Protein AF-A0A379WVL5-F1 (afdb_monomer)

Radius of gyration: 17.94 Å; Cα contacts (8 Å, |Δi|>4): 79; chains: 1; bounding box: 42×30×40 Å

Solvent-accessible surface area (backbone atoms only — not comparable to full-atom values): 5834 Å² total; per-residue (Å²): 109,94,67,65,94,55,97,63,57,40,84,46,79,47,76,46,69,50,56,67,41,59,89,90,43,69,64,75,38,48,72,63,40,76,47,78,50,73,46,74,55,71,73,64,56,66,53,39,72,75,73,52,82,88,86,80,87,67,92,64,78,80,88,88,46,84,95,54,63,92,58,90,62,86,89,47,64,63,59,54,50,40,61,71,77,102

Mean predicted aligned error: 3.86 Å

InterPro domains:
  IPR001544 Aminotransferase class IV [PF01063] (7-84)
  IPR036038 Aminotransferase-like, PLP-dependent enzymes [SSF56752] (3-83)
  IPR043131 Branched-chain-amino-acid aminotransferase-like, N-terminal [G3DSA:3.30.470.10] (1-43)
  IPR043132 Branched-chain-amino-acid aminotransferase-like, C-terminal [G3DSA:3.20.10.10] (44-86)

Secondary structure (DSSP, 8-state):
-TTTT-SS-EEEEEEE--SEEETTEEEEE-SPEEEEEEEPPPTHHHHHHHH-------S-PPP--TTTTT---S--HHHHHHHH--

Organism: Salmonella enterica I (NCBI:txid59201)

Nearest PDB structures (foldseek):
  1i2k-assembly1_A  TM=9.628E-01  e=1.145E-06  Escherichia coli
  3juc-assembly1_A  TM=3.596E-01  e=8.359E+00  Homo sapiens

Structure (mmCI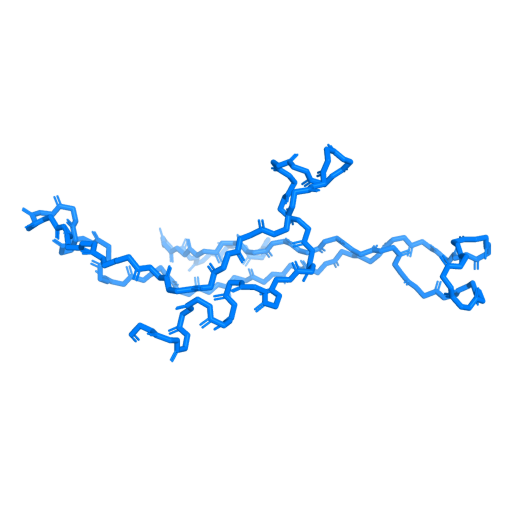F, N/CA/C/O backbone):
data_AF-A0A379WVL5-F1
#
_entry.id   AF-A0A379WVL5-F1
#
loop_
_atom_site.group_PDB
_atom_site.id
_atom_site.type_symbol
_atom_site.label_atom_id
_atom_site.label_alt_id
_atom_site.label_comp_id
_atom_site.label_asym_id
_atom_site.label_entity_id
_atom_site.label_seq_id
_atom_site.pdbx_PDB_ins_code
_atom_site.Cartn_x
_atom_site.Cartn_y
_atom_site.Cartn_z
_atom_site.occupancy
_atom_site.B_iso_or_equiv
_atom_site.auth_seq_id
_atom_site.auth_comp_id
_atom_site.auth_asym_id
_atom_site.auth_atom_id
_atom_site.pdbx_PDB_model_num
ATOM 1 N N . MET A 1 1 ? 7.952 -12.464 20.530 1.00 73.38 1 MET A N 1
ATOM 2 C CA . MET A 1 1 ? 7.546 -12.059 19.161 1.00 73.38 1 MET A CA 1
ATOM 3 C C . MET A 1 1 ? 7.390 -10.541 19.128 1.00 73.38 1 MET A C 1
ATOM 5 O O . MET A 1 1 ? 7.153 -9.964 20.176 1.00 73.38 1 MET A O 1
ATOM 9 N N . LEU A 1 2 ? 7.494 -9.889 17.963 1.00 81.38 2 LEU A N 1
ATOM 10 C CA . LEU A 1 2 ? 7.385 -8.418 17.838 1.00 81.38 2 LEU A CA 1
ATOM 11 C C . LEU A 1 2 ? 6.077 -7.821 18.393 1.00 81.38 2 LEU A C 1
ATOM 13 O O . LEU A 1 2 ? 6.074 -6.673 18.809 1.00 81.38 2 LEU A O 1
ATOM 17 N N . ALA A 1 3 ? 4.984 -8.585 18.401 1.00 82.31 3 ALA A N 1
ATOM 18 C CA . ALA A 1 3 ? 3.688 -8.149 18.929 1.00 82.31 3 ALA A CA 1
ATOM 19 C C . ALA A 1 3 ? 3.442 -8.563 20.395 1.00 82.31 3 ALA A C 1
ATOM 21 O O . ALA A 1 3 ? 2.379 -8.288 20.942 1.00 82.31 3 ALA A O 1
ATOM 22 N N . THR A 1 4 ? 4.388 -9.256 21.037 1.00 86.81 4 THR A N 1
ATOM 23 C CA . THR A 1 4 ? 4.228 -9.704 22.426 1.00 86.81 4 THR A CA 1
ATOM 24 C C . THR A 1 4 ? 4.177 -8.491 23.361 1.00 86.81 4 THR A C 1
ATOM 26 O O . THR A 1 4 ? 5.058 -7.642 23.293 1.00 86.81 4 THR A O 1
ATOM 29 N N . GLY A 1 5 ? 3.167 -8.425 24.235 1.00 85.12 5 GLY A N 1
ATOM 30 C CA . GLY A 1 5 ? 2.988 -7.325 25.195 1.00 85.12 5 GLY A CA 1
ATOM 31 C C . GLY A 1 5 ? 2.160 -6.139 24.683 1.00 85.12 5 GLY A C 1
ATOM 32 O O . GLY A 1 5 ? 2.021 -5.152 25.397 1.00 85.12 5 GLY A O 1
ATOM 33 N N . HIS A 1 6 ? 1.600 -6.224 23.472 1.00 86.62 6 HIS A N 1
ATOM 34 C CA . HIS A 1 6 ? 0.647 -5.242 22.957 1.00 86.62 6 HIS A CA 1
ATOM 35 C C . HIS A 1 6 ? -0.777 -5.809 22.989 1.00 86.62 6 HIS A C 1
ATOM 37 O O . HIS A 1 6 ? -1.115 -6.653 22.162 1.00 86.62 6 HIS A O 1
ATOM 43 N N . ASP A 1 7 ? -1.628 -5.296 23.881 1.00 91.31 7 ASP A N 1
ATOM 44 C CA . ASP A 1 7 ? -3.055 -5.667 23.925 1.00 91.31 7 ASP A CA 1
ATOM 45 C C . ASP A 1 7 ? -3.830 -5.136 22.705 1.00 91.31 7 ASP A C 1
ATOM 47 O O . ASP A 1 7 ? -4.832 -5.707 22.278 1.00 91.31 7 ASP A O 1
ATOM 51 N N . SER A 1 8 ? -3.356 -4.031 22.119 1.00 94.62 8 SER A N 1
ATOM 52 C CA . SER A 1 8 ? -3.874 -3.451 20.880 1.00 94.62 8 SER A CA 1
ATOM 53 C C . SER A 1 8 ? -2.773 -2.691 20.138 1.00 94.62 8 SER A C 1
ATOM 55 O O . SER A 1 8 ? -1.969 -1.978 20.743 1.00 94.62 8 SER A O 1
ATOM 57 N N . GLY A 1 9 ? -2.727 -2.828 18.812 1.00 94.88 9 GLY A N 1
ATOM 58 C CA . GLY A 1 9 ? -1.693 -2.207 17.992 1.00 94.88 9 GLY A CA 1
ATOM 59 C C . GLY A 1 9 ? -1.908 -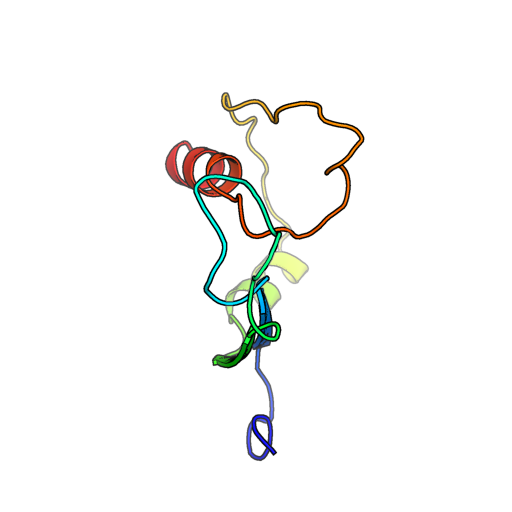2.377 16.493 1.00 94.88 9 GLY A C 1
ATOM 60 O O . GLY A 1 9 ? -2.852 -3.018 16.035 1.00 94.88 9 GLY A O 1
ATOM 61 N N . VAL A 1 10 ? -1.000 -1.794 15.719 1.00 96.81 10 VAL A N 1
ATOM 62 C CA . VAL A 1 10 ? -0.910 -1.951 14.267 1.00 96.81 10 VAL A CA 1
ATOM 63 C C . VAL A 1 10 ? 0.413 -2.630 13.948 1.00 96.81 10 VAL A C 1
ATOM 65 O O . VAL A 1 10 ? 1.478 -2.069 14.201 1.00 96.81 10 VAL A O 1
ATOM 68 N N . LEU A 1 11 ? 0.350 -3.824 13.359 1.00 96.75 11 LEU A N 1
ATOM 69 C CA . LEU A 1 11 ? 1.514 -4.478 12.770 1.00 96.75 11 LEU A CA 1
ATOM 70 C C . LEU A 1 11 ? 1.671 -4.017 11.320 1.00 96.75 11 LEU A C 1
ATOM 72 O O . LEU A 1 11 ? 0.788 -4.222 10.486 1.00 96.75 11 LEU A O 1
ATOM 76 N N . LYS A 1 12 ? 2.823 -3.431 11.003 1.00 97.69 12 LYS A N 1
ATOM 77 C CA . LYS A 1 12 ? 3.209 -3.068 9.640 1.00 97.69 12 LYS A CA 1
ATOM 78 C C . LYS A 1 12 ? 4.319 -3.994 9.162 1.00 97.69 12 LYS A C 1
ATOM 80 O O . LYS A 1 12 ? 5.327 -4.166 9.843 1.00 97.69 12 LYS A O 1
ATOM 85 N N . VAL A 1 13 ? 4.138 -4.536 7.961 1.00 98.25 13 VAL A N 1
ATOM 86 C CA . VAL A 1 13 ? 5.133 -5.353 7.261 1.00 98.25 13 VAL A CA 1
ATOM 87 C C . VAL A 1 13 ? 5.442 -4.700 5.918 1.00 98.25 13 VAL A C 1
ATOM 89 O O . VAL A 1 13 ? 4.530 -4.385 5.153 1.00 98.25 13 VAL A O 1
ATOM 92 N N . ILE A 1 14 ? 6.724 -4.485 5.633 1.00 98.62 14 ILE A N 1
ATOM 93 C CA . ILE A 1 14 ? 7.225 -4.043 4.330 1.00 98.62 14 ILE A CA 1
ATOM 94 C C . ILE A 1 14 ? 8.108 -5.149 3.765 1.00 98.62 14 ILE A C 1
ATOM 96 O O . ILE A 1 14 ? 9.016 -5.632 4.440 1.00 98.62 14 ILE A O 1
ATOM 100 N N . ILE A 1 15 ? 7.860 -5.507 2.509 1.00 98.44 15 ILE A N 1
ATOM 101 C CA . ILE A 1 15 ? 8.732 -6.377 1.725 1.00 98.44 15 ILE A CA 1
ATOM 102 C C . ILE A 1 15 ? 9.241 -5.558 0.544 1.00 98.44 15 ILE A C 1
ATOM 104 O O . ILE A 1 15 ? 8.444 -4.998 -0.211 1.00 98.44 15 ILE A O 1
ATOM 108 N N . SER A 1 16 ? 10.560 -5.467 0.398 1.00 98.31 16 SER A N 1
ATOM 109 C CA . SER A 1 16 ? 11.206 -4.841 -0.756 1.00 98.31 16 SER A CA 1
ATOM 110 C C . SER A 1 16 ? 12.060 -5.861 -1.504 1.00 98.31 16 SER A C 1
ATOM 112 O O . SER A 1 16 ? 12.393 -6.924 -0.979 1.00 98.31 16 SER A O 1
ATOM 114 N N . ARG A 1 17 ? 12.441 -5.526 -2.739 1.00 97.88 17 ARG A N 1
ATOM 115 C CA . ARG A 1 17 ? 13.306 -6.375 -3.571 1.00 97.88 17 ARG A CA 1
ATOM 116 C C . ARG A 1 17 ? 14.716 -6.563 -2.987 1.00 97.88 17 ARG A C 1
ATOM 118 O O . ARG A 1 17 ? 15.429 -7.440 -3.448 1.00 97.88 17 ARG A O 1
ATOM 125 N N . GLY A 1 18 ? 15.101 -5.787 -1.973 1.00 96.50 18 GLY A N 1
ATOM 126 C CA . GLY A 1 18 ? 16.471 -5.743 -1.468 1.00 96.50 18 GLY A CA 1
ATOM 127 C C . GLY A 1 18 ? 17.349 -4.782 -2.270 1.00 96.50 18 GLY A C 1
ATOM 128 O O . GLY A 1 18 ? 16.846 -3.898 -2.965 1.00 96.50 18 GLY A O 1
ATOM 129 N N . SER A 1 19 ? 18.663 -4.937 -2.136 1.00 96.44 19 SER A N 1
ATOM 130 C CA . SER A 1 19 ? 19.684 -4.138 -2.825 1.00 96.44 19 SER A CA 1
ATOM 131 C C . SER A 1 19 ? 20.318 -4.906 -3.994 1.00 96.44 19 SER A C 1
ATOM 133 O O . SER A 1 19 ? 20.124 -6.111 -4.135 1.00 96.44 19 SER A O 1
ATOM 135 N N . GLY A 1 20 ? 21.085 -4.219 -4.843 1.00 95.19 20 GLY A N 1
ATOM 136 C CA . GLY A 1 20 ? 21.740 -4.792 -6.027 1.00 95.19 20 GLY A CA 1
ATOM 137 C C . GLY A 1 20 ? 21.061 -4.391 -7.338 1.00 95.19 20 GLY A C 1
ATOM 138 O O . GLY A 1 20 ? 20.180 -3.534 -7.354 1.00 95.19 20 GLY A O 1
ATOM 139 N N . GLY A 1 21 ? 21.487 -5.010 -8.439 1.00 93.62 21 GLY A N 1
ATOM 140 C CA . GLY A 1 21 ? 21.062 -4.638 -9.790 1.00 93.62 21 GLY A CA 1
ATOM 141 C C . GLY A 1 21 ? 21.681 -3.347 -10.330 1.00 93.62 21 GLY A C 1
ATOM 142 O O . GLY A 1 21 ? 22.600 -2.774 -9.746 1.00 93.62 21 GLY A O 1
ATOM 143 N N . ARG A 1 22 ? 21.209 -2.921 -11.508 1.00 95.62 22 ARG A N 1
ATOM 144 C CA . ARG A 1 22 ? 21.655 -1.699 -12.198 1.00 95.62 22 ARG A CA 1
ATOM 145 C C . ARG A 1 22 ? 20.446 -0.957 -12.760 1.00 95.62 22 ARG A C 1
ATOM 147 O O . ARG A 1 22 ? 19.703 -1.513 -13.570 1.00 95.62 22 ARG A O 1
ATOM 154 N N . GLY A 1 23 ? 20.279 0.308 -12.378 1.00 95.00 23 GLY A N 1
ATOM 155 C CA . GLY A 1 23 ? 19.106 1.093 -12.767 1.00 95.00 23 GLY A CA 1
ATOM 156 C C . GLY A 1 23 ? 17.812 0.405 -12.318 1.00 95.00 23 GLY A C 1
ATOM 157 O O . GLY A 1 23 ? 17.714 -0.043 -11.182 1.00 95.00 23 GLY A O 1
ATOM 158 N N . TYR A 1 24 ? 16.840 0.276 -13.223 1.00 96.50 24 TYR A N 1
ATOM 159 C CA . TYR A 1 24 ? 15.576 -0.424 -12.952 1.00 96.50 24 TYR A CA 1
ATOM 160 C C . TYR A 1 24 ? 15.667 -1.956 -13.048 1.00 96.50 24 TYR A C 1
ATOM 162 O O . TYR A 1 24 ? 14.702 -2.646 -12.715 1.00 96.50 24 TYR A O 1
ATOM 170 N N . SER A 1 25 ? 16.791 -2.505 -13.522 1.00 95.50 25 SER A N 1
ATOM 171 C CA . SER A 1 25 ? 16.942 -3.951 -13.678 1.00 95.50 25 SER A CA 1
ATOM 172 C C . SER A 1 25 ? 17.065 -4.643 -12.326 1.00 95.50 25 SER A C 1
ATOM 174 O O . SER A 1 25 ? 17.904 -4.283 -11.502 1.00 95.50 25 SER A O 1
ATOM 176 N N . ALA A 1 26 ? 16.262 -5.690 -12.150 1.00 93.94 26 ALA A N 1
ATOM 177 C CA . ALA A 1 26 ? 16.291 -6.563 -10.983 1.00 93.94 26 ALA A CA 1
ATOM 178 C C . ALA A 1 26 ? 17.328 -7.699 -11.080 1.00 93.94 26 ALA A C 1
ATOM 180 O O . ALA A 1 26 ? 17.436 -8.506 -10.156 1.00 93.94 26 ALA A O 1
ATOM 181 N N . MET A 1 27 ? 18.054 -7.813 -12.199 1.00 95.50 27 MET A N 1
ATOM 182 C CA . MET A 1 27 ? 19.101 -8.828 -12.340 1.00 95.50 27 MET A CA 1
ATOM 183 C C . MET A 1 27 ? 20.201 -8.583 -11.310 1.00 95.50 27 MET A C 1
ATOM 185 O O . MET A 1 27 ? 20.637 -7.449 -11.150 1.00 95.50 27 MET A O 1
ATOM 189 N N . ASN A 1 28 ? 20.676 -9.633 -10.642 1.00 93.69 28 ASN A N 1
ATOM 190 C CA . ASN A 1 28 ? 21.684 -9.543 -9.577 1.00 93.69 28 ASN A CA 1
ATOM 191 C C . ASN A 1 28 ? 21.245 -8.708 -8.355 1.00 93.69 28 ASN A C 1
ATOM 193 O O . ASN A 1 28 ? 22.094 -8.223 -7.601 1.00 93.69 28 ASN A O 1
ATOM 197 N N . CYS A 1 29 ? 19.936 -8.520 -8.140 1.00 94.56 29 CYS A N 1
ATOM 198 C CA . CYS A 1 29 ? 19.446 -8.133 -6.820 1.00 94.56 29 CYS A CA 1
ATOM 199 C C . CYS A 1 29 ? 19.718 -9.262 -5.818 1.00 94.56 29 CYS A C 1
ATOM 201 O O . CYS A 1 29 ? 19.602 -10.445 -6.138 1.00 94.56 29 CYS A O 1
ATOM 203 N N . GLN A 1 30 ? 20.069 -8.873 -4.599 1.00 94.25 30 GLN A N 1
ATOM 204 C CA . GLN A 1 30 ? 20.230 -9.764 -3.460 1.00 94.25 30 GLN A CA 1
ATOM 205 C C . GLN A 1 30 ? 18.863 -10.250 -2.951 1.00 94.25 30 GLN A C 1
ATOM 207 O O . GLN A 1 30 ? 17.814 -9.980 -3.540 1.00 94.25 30 GLN A O 1
ATOM 212 N N . ALA A 1 31 ? 18.864 -10.971 -1.830 1.00 96.19 31 ALA A N 1
ATOM 213 C CA . ALA A 1 31 ? 17.635 -11.425 -1.194 1.00 96.19 31 ALA A CA 1
ATOM 214 C C . ALA A 1 31 ? 16.712 -10.255 -0.796 1.00 96.19 31 ALA A C 1
ATOM 216 O O . ALA A 1 31 ? 17.157 -9.178 -0.392 1.00 96.19 31 ALA A O 1
ATOM 217 N N . ALA A 1 32 ? 15.403 -10.505 -0.863 1.00 97.75 32 ALA A N 1
ATOM 218 C CA . ALA A 1 32 ? 14.377 -9.545 -0.475 1.00 97.75 32 ALA A CA 1
ATOM 219 C C . ALA A 1 32 ? 14.507 -9.120 0.999 1.00 97.75 32 ALA A C 1
ATOM 221 O O . ALA A 1 32 ? 14.718 -9.952 1.885 1.00 97.75 32 ALA A O 1
ATOM 222 N N . THR A 1 33 ? 14.296 -7.833 1.279 1.00 98.31 33 THR A N 1
ATOM 223 C CA . THR A 1 33 ? 14.290 -7.297 2.647 1.00 98.31 33 THR A CA 1
ATOM 224 C C . THR A 1 33 ? 12.889 -7.368 3.243 1.00 98.31 33 THR A C 1
ATOM 226 O O . THR A 1 33 ? 11.912 -6.996 2.591 1.00 98.31 33 THR A O 1
ATOM 229 N N . ARG A 1 34 ? 12.791 -7.800 4.506 1.00 98.19 34 ARG A N 1
ATOM 230 C CA . ARG A 1 34 ? 11.550 -7.819 5.292 1.00 98.19 34 ARG A CA 1
ATOM 231 C C . ARG A 1 34 ? 11.715 -6.891 6.488 1.00 98.19 34 ARG A C 1
ATOM 233 O O . ARG A 1 34 ? 12.617 -7.090 7.293 1.00 98.19 34 ARG A O 1
ATOM 240 N N . ILE A 1 35 ? 10.851 -5.892 6.600 1.00 97.94 35 ILE A N 1
ATOM 241 C CA . ILE A 1 35 ? 10.860 -4.918 7.693 1.00 97.94 35 ILE A CA 1
ATOM 242 C C . ILE A 1 35 ? 9.536 -5.048 8.431 1.00 97.94 35 ILE A C 1
ATOM 244 O O . ILE A 1 35 ? 8.471 -4.991 7.814 1.00 97.94 35 ILE A O 1
ATOM 248 N N . LEU A 1 36 ? 9.607 -5.235 9.745 1.00 97.94 36 LEU A N 1
ATOM 249 C CA . LEU A 1 36 ? 8.449 -5.375 10.614 1.00 97.94 36 LEU A CA 1
ATOM 250 C C . LEU A 1 36 ? 8.506 -4.300 11.696 1.00 97.94 36 LEU A C 1
ATOM 252 O O . LEU A 1 36 ? 9.560 -4.057 12.276 1.00 97.94 36 LEU A O 1
ATOM 256 N N . SER A 1 37 ? 7.369 -3.675 11.977 1.00 96.06 37 SER A N 1
ATOM 257 C CA . SER A 1 37 ? 7.240 -2.680 13.043 1.00 96.06 37 SER A CA 1
ATOM 258 C C . SER A 1 37 ? 5.848 -2.738 13.656 1.00 96.06 37 SER A C 1
ATOM 260 O O . SER A 1 37 ? 4.871 -2.929 12.928 1.00 96.06 37 SER A O 1
ATOM 262 N N . VAL A 1 38 ? 5.755 -2.519 14.965 1.00 96.56 38 VAL A N 1
ATOM 263 C CA . VAL A 1 38 ? 4.488 -2.384 15.693 1.00 96.56 38 VAL A CA 1
ATOM 264 C C . VAL A 1 38 ? 4.322 -0.933 16.139 1.00 96.56 38 VAL A C 1
ATOM 266 O O . VAL A 1 38 ? 5.284 -0.302 16.570 1.00 96.56 38 VAL A O 1
ATOM 269 N N . SER A 1 39 ? 3.111 -0.396 16.022 1.00 95.31 39 SER A N 1
ATOM 270 C CA . SER A 1 39 ? 2.737 0.921 16.549 1.00 95.31 39 SER A CA 1
ATOM 271 C C . SER A 1 39 ? 1.428 0.848 17.335 1.00 95.31 39 SER A C 1
ATOM 273 O O . SER A 1 39 ? 0.692 -0.134 17.229 1.00 95.31 39 SER A O 1
ATOM 275 N N . ALA A 1 40 ? 1.105 1.894 18.097 1.00 95.12 40 ALA A N 1
ATOM 276 C CA . ALA A 1 40 ? -0.164 1.982 18.816 1.00 95.12 40 ALA A CA 1
ATOM 277 C C . ALA A 1 40 ? -1.372 1.949 17.861 1.00 95.12 40 ALA A C 1
ATOM 279 O O . ALA A 1 40 ? -1.300 2.421 16.720 1.00 95.12 40 ALA A O 1
ATOM 280 N N . TYR A 1 41 ? -2.491 1.403 18.338 1.00 96.31 41 TYR A N 1
ATOM 281 C CA . TYR A 1 41 ? -3.761 1.451 17.621 1.00 96.31 41 TYR A CA 1
ATOM 282 C C . TYR A 1 41 ? -4.339 2.879 17.648 1.00 96.31 41 TYR A C 1
ATOM 284 O O . TYR A 1 41 ? -4.457 3.457 18.730 1.00 96.31 41 TYR A O 1
ATOM 292 N N . PRO A 1 42 ? -4.712 3.482 16.502 1.00 96.56 42 PRO A N 1
ATOM 293 C CA . PRO A 1 42 ? -5.204 4.856 16.494 1.00 96.56 42 PRO A CA 1
ATOM 294 C C . PRO A 1 42 ? -6.571 5.021 17.176 1.00 96.56 42 PRO A C 1
ATOM 296 O O . PRO A 1 42 ? -7.562 4.413 16.774 1.00 96.56 42 PRO A O 1
ATOM 299 N N . ALA A 1 43 ? -6.642 5.906 18.174 1.00 96.19 43 ALA A N 1
ATOM 300 C CA . ALA A 1 43 ? -7.845 6.103 18.990 1.00 96.19 43 ALA A CA 1
ATOM 301 C C . ALA A 1 43 ? -9.054 6.667 18.211 1.00 96.19 43 ALA A C 1
ATOM 303 O O . ALA A 1 4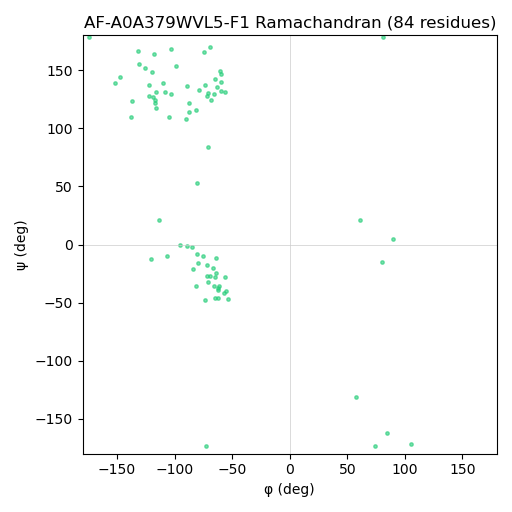3 ? -10.202 6.385 18.559 1.00 96.19 43 ALA A O 1
ATOM 304 N N . TYR A 1 44 ? -8.816 7.427 17.135 1.00 96.56 44 TYR A N 1
ATOM 305 C CA . TYR A 1 44 ? -9.875 8.098 16.367 1.00 96.56 44 TYR A CA 1
ATOM 306 C C . TYR A 1 44 ? -10.825 7.134 15.634 1.00 96.56 44 TYR A C 1
ATOM 308 O O . TYR A 1 44 ? -11.958 7.512 15.331 1.00 96.56 44 TYR A O 1
ATOM 316 N N . TYR A 1 45 ? -10.429 5.876 15.392 1.00 97.44 45 TYR A N 1
ATOM 317 C CA . TYR A 1 45 ? -11.285 4.898 14.706 1.00 97.44 45 TYR A CA 1
ATOM 318 C C . TYR A 1 45 ? -12.587 4.605 15.460 1.00 97.44 45 TYR A C 1
ATOM 320 O O . TYR A 1 45 ? -13.639 4.440 14.839 1.00 97.44 45 TYR A O 1
ATOM 328 N N . SER A 1 46 ? -12.544 4.593 16.795 1.00 96.81 46 SER A N 1
ATOM 329 C CA . SER A 1 46 ? -13.731 4.378 17.629 1.00 96.81 46 SER A CA 1
ATOM 330 C C . SER A 1 46 ? -14.774 5.479 17.436 1.00 96.81 46 SER A C 1
ATOM 332 O O . SER A 1 46 ? -15.972 5.198 17.421 1.00 96.81 46 SER A O 1
ATOM 334 N N . GLN A 1 47 ? -14.327 6.726 17.268 1.00 97.88 47 GLN A N 1
ATOM 335 C CA . GLN A 1 47 ? -15.209 7.866 17.043 1.00 97.88 47 GLN A CA 1
ATOM 336 C C . GLN A 1 47 ? -15.791 7.845 15.628 1.00 97.88 47 GLN A C 1
ATOM 338 O O . GLN A 1 47 ? -17.007 7.944 15.478 1.00 97.88 47 GLN A O 1
ATOM 343 N N . TRP A 1 48 ? -14.951 7.631 14.610 1.00 98.12 48 TRP A N 1
ATOM 344 C CA . TRP A 1 48 ? -15.385 7.537 13.209 1.00 98.12 48 TRP A CA 1
ATOM 345 C C . TRP A 1 48 ? -16.465 6.4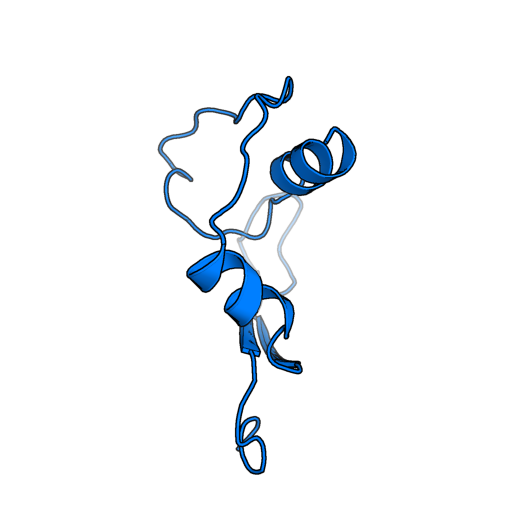74 13.006 1.00 98.12 48 TRP A C 1
ATOM 347 O O . TRP A 1 48 ? -17.442 6.706 12.303 1.00 98.12 48 TRP A O 1
ATOM 357 N N . ARG A 1 49 ? -16.338 5.318 13.670 1.00 98.12 49 ARG A N 1
ATOM 358 C CA . ARG A 1 49 ? -17.344 4.251 13.587 1.00 98.12 49 ARG A CA 1
ATOM 359 C C . ARG A 1 49 ? -18.695 4.649 14.189 1.00 98.12 49 ARG A C 1
ATOM 361 O O . ARG A 1 49 ? -19.722 4.206 13.690 1.00 98.12 49 ARG A O 1
ATOM 368 N N . LYS A 1 50 ? -18.699 5.432 15.272 1.00 98.50 50 LYS A N 1
ATOM 369 C CA . LYS A 1 50 ? -19.925 5.830 15.987 1.00 98.50 50 LYS A CA 1
ATOM 370 C C . LYS A 1 50 ? -20.637 7.011 15.331 1.00 98.50 50 LYS A C 1
ATOM 372 O O . LYS A 1 50 ? -21.857 7.068 15.373 1.00 98.50 50 LYS A O 1
ATOM 377 N N . GLN A 1 51 ? -19.877 7.956 14.784 1.00 98.38 51 GLN A N 1
ATOM 378 C CA . GLN A 1 51 ? -20.394 9.243 14.305 1.00 98.38 51 GLN A CA 1
ATOM 379 C C . GLN A 1 51 ? -20.450 9.338 12.774 1.00 98.38 51 GLN A C 1
ATOM 381 O O . GLN A 1 51 ? -21.043 10.271 12.243 1.00 98.38 51 GLN A O 1
ATOM 386 N N . GLY A 1 52 ? -19.852 8.377 12.066 1.00 98.19 52 GLY A N 1
ATOM 387 C CA . GLY A 1 52 ? -19.646 8.459 10.626 1.00 98.19 52 GLY A CA 1
ATOM 388 C C . GLY A 1 52 ? -18.426 9.309 10.260 1.00 98.19 52 GLY A C 1
ATOM 389 O O . GLY A 1 52 ? -17.718 9.840 11.118 1.00 98.19 52 GLY A O 1
ATOM 390 N N . ILE A 1 53 ? -18.170 9.405 8.957 1.00 98.00 53 ILE A N 1
ATOM 391 C CA . ILE A 1 53 ? -17.117 10.239 8.370 1.00 98.00 53 ILE A CA 1
ATOM 392 C C . ILE A 1 53 ? -17.697 11.061 7.221 1.00 98.00 53 ILE A C 1
ATOM 394 O O . ILE A 1 53 ? -18.677 10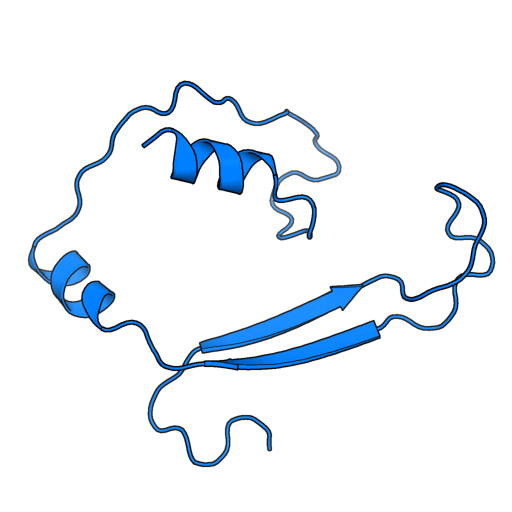.659 6.594 1.00 98.00 53 ILE A O 1
ATOM 398 N N . THR A 1 54 ? -17.064 12.189 6.921 1.00 97.94 54 THR A N 1
ATOM 399 C CA . THR A 1 54 ? -17.341 12.981 5.722 1.00 97.94 54 THR A CA 1
ATOM 400 C C . THR A 1 54 ? -16.304 12.679 4.644 1.00 97.94 54 THR A C 1
ATOM 402 O O . THR A 1 54 ? -15.178 12.270 4.933 1.00 97.94 54 THR A O 1
ATOM 405 N N . LEU A 1 55 ? -16.691 12.861 3.382 1.00 97.69 55 LEU A N 1
ATOM 406 C CA . LEU A 1 55 ? -15.806 12.714 2.231 1.00 97.69 55 LEU A CA 1
ATOM 407 C C . LEU A 1 55 ? -15.719 14.036 1.475 1.00 97.69 55 LEU A C 1
ATOM 409 O O . LEU A 1 55 ? -16.687 14.791 1.413 1.00 97.69 55 LEU A O 1
ATOM 413 N N . THR A 1 56 ? -14.561 14.274 0.871 1.00 97.25 56 THR A N 1
ATOM 414 C CA . THR A 1 56 ? -14.337 15.352 -0.092 1.00 97.25 56 THR A CA 1
ATO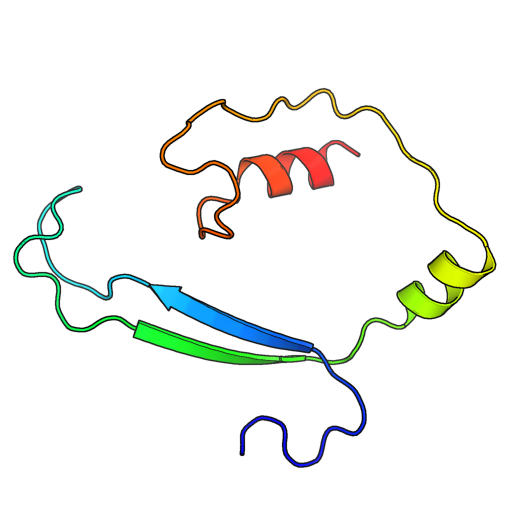M 415 C C . THR A 1 56 ? -13.771 14.766 -1.380 1.00 97.25 56 THR A C 1
ATOM 417 O O . THR A 1 56 ? -13.115 13.718 -1.356 1.00 97.25 56 THR A O 1
ATOM 420 N N . LEU A 1 57 ? -14.035 15.419 -2.511 1.00 97.94 57 LEU A N 1
ATOM 421 C CA . LEU A 1 57 ? -13.485 15.010 -3.797 1.00 97.94 57 LEU A CA 1
ATOM 422 C C . LEU A 1 57 ? -12.059 15.551 -3.929 1.00 97.94 57 LEU A C 1
ATOM 424 O O . LEU A 1 57 ? -11.852 16.761 -3.977 1.00 97.94 57 LEU A O 1
ATOM 428 N N . SER A 1 58 ? -11.073 14.654 -4.000 1.00 97.75 58 SER A N 1
ATOM 429 C CA . SER A 1 58 ? -9.689 15.063 -4.247 1.00 97.75 58 SER A CA 1
ATOM 430 C C . SER A 1 58 ? -9.510 15.483 -5.711 1.00 97.75 58 SER A C 1
ATOM 432 O O . SER A 1 58 ? -9.985 14.773 -6.602 1.00 97.75 58 SER A O 1
ATOM 434 N N . PRO A 1 59 ? -8.782 16.580 -5.985 1.00 97.31 59 PRO A N 1
ATOM 435 C CA . PRO A 1 59 ? -8.413 16.953 -7.348 1.00 97.31 59 PRO A CA 1
ATOM 436 C C . PRO A 1 59 ? -7.289 16.072 -7.918 1.00 97.31 59 PRO A C 1
ATOM 438 O O . PRO A 1 59 ? -6.982 16.169 -9.104 1.00 97.31 59 PRO A O 1
ATOM 441 N N . ILE A 1 60 ? -6.646 15.238 -7.091 1.00 98.31 60 ILE A N 1
ATOM 442 C CA . ILE A 1 60 ? -5.512 14.403 -7.492 1.00 98.31 60 ILE A CA 1
ATOM 443 C C . ILE A 1 60 ? -6.034 13.067 -8.048 1.00 98.31 60 ILE A C 1
ATOM 445 O O . ILE A 1 60 ? -6.611 12.278 -7.293 1.00 98.31 60 ILE A O 1
ATOM 449 N N . PRO A 1 61 ? -5.838 12.775 -9.347 1.00 98.00 61 PRO A N 1
ATOM 450 C CA . PRO A 1 61 ? -6.250 11.502 -9.926 1.00 98.00 61 PRO A CA 1
ATOM 451 C C . PRO A 1 61 ? -5.309 10.359 -9.513 1.00 98.00 61 PRO A C 1
ATOM 453 O O . PRO A 1 61 ? -4.188 10.585 -9.060 1.00 98.00 61 PRO A O 1
ATOM 456 N N . LEU A 1 62 ? -5.755 9.118 -9.732 1.00 98.50 62 LEU A N 1
ATOM 457 C CA . LEU A 1 62 ? -4.911 7.923 -9.655 1.00 98.50 62 LEU A CA 1
ATOM 458 C C . LEU A 1 62 ? -4.547 7.439 -11.062 1.00 98.50 62 LEU A C 1
ATOM 460 O O . LEU A 1 62 ? -5.426 7.235 -11.907 1.00 98.50 62 LEU A O 1
ATOM 464 N N . GLY A 1 63 ? -3.261 7.201 -11.302 1.00 98.19 63 GLY A N 1
ATOM 465 C CA . GLY A 1 63 ? -2.746 6.614 -12.530 1.00 98.19 63 GLY A CA 1
ATOM 466 C C . GLY A 1 63 ? -3.322 5.218 -12.773 1.00 98.19 63 GLY A C 1
ATOM 467 O O . GLY A 1 63 ? -3.332 4.351 -11.897 1.00 98.19 63 GLY A O 1
ATOM 468 N N . ARG A 1 64 ? -3.803 4.969 -13.993 1.00 98.44 64 ARG A N 1
ATOM 469 C CA . ARG A 1 64 ? -4.389 3.678 -14.375 1.00 98.44 64 ARG A CA 1
ATOM 470 C C . ARG A 1 64 ? -3.302 2.758 -14.920 1.00 98.44 64 ARG A C 1
ATOM 472 O O . ARG A 1 64 ? -2.829 2.954 -16.033 1.00 98.44 64 ARG A O 1
ATOM 479 N N . ASN A 1 65 ? -2.929 1.740 -14.149 1.00 98.44 65 ASN A N 1
ATOM 480 C CA . ASN A 1 65 ? -1.965 0.728 -14.574 1.00 98.44 65 ASN A CA 1
ATOM 481 C C . ASN A 1 65 ? -2.432 -0.677 -14.140 1.00 98.44 65 ASN A C 1
ATOM 483 O O . ASN A 1 65 ? -2.401 -0.974 -12.942 1.00 98.44 65 ASN A O 1
ATOM 487 N N . PRO A 1 66 ? -2.848 -1.557 -15.073 1.00 98.19 66 PRO A N 1
ATOM 488 C CA . PRO A 1 66 ? -3.378 -2.878 -14.730 1.00 98.19 66 PRO A CA 1
ATOM 489 C C . PRO A 1 66 ? -2.344 -3.787 -14.054 1.00 98.19 66 PRO A C 1
ATOM 491 O O . PRO A 1 66 ? -2.726 -4.647 -13.269 1.00 98.19 66 PRO A O 1
ATOM 494 N N . TYR A 1 67 ? -1.044 -3.569 -14.280 1.00 98.56 67 TYR A N 1
ATOM 495 C CA . TYR A 1 67 ? 0.020 -4.354 -13.645 1.00 98.56 67 TYR A CA 1
ATOM 496 C C . TYR A 1 67 ? 0.186 -4.051 -12.148 1.00 98.56 67 TYR A C 1
ATOM 498 O O . TYR A 1 67 ? 0.825 -4.821 -11.433 1.00 98.56 67 TYR A O 1
ATOM 506 N N . LEU A 1 68 ? -0.353 -2.923 -11.671 1.00 98.56 68 LEU A N 1
ATOM 507 C CA . LEU A 1 68 ? -0.223 -2.464 -10.283 1.00 98.56 68 LEU A CA 1
ATOM 508 C C . LEU A 1 68 ? -1.571 -2.310 -9.563 1.00 98.56 68 LEU A C 1
ATOM 510 O O . LEU A 1 68 ? -1.594 -2.158 -8.339 1.00 98.56 68 LEU A O 1
ATOM 514 N N . ALA A 1 69 ? -2.685 -2.351 -10.299 1.00 98.19 69 ALA A N 1
ATOM 515 C CA . ALA A 1 69 ? -4.024 -2.190 -9.750 1.00 98.19 69 ALA A CA 1
ATOM 516 C C . ALA A 1 69 ? -4.298 -3.216 -8.635 1.00 98.19 69 ALA A C 1
ATOM 518 O O . ALA A 1 69 ? -4.029 -4.406 -8.774 1.00 98.19 69 ALA A O 1
ATOM 519 N N . GLY A 1 70 ? -4.807 -2.738 -7.498 1.00 97.75 70 GLY A N 1
ATOM 520 C CA . GLY A 1 70 ? -5.100 -3.566 -6.321 1.00 97.75 70 GLY A CA 1
ATOM 521 C C . GLY A 1 70 ? -3.891 -3.915 -5.441 1.00 97.75 70 GLY A C 1
ATOM 522 O O . GLY A 1 70 ? -4.079 -4.293 -4.285 1.00 97.75 70 GLY A O 1
ATOM 523 N N . LEU A 1 71 ? -2.650 -3.736 -5.910 1.00 98.50 71 LEU A N 1
ATOM 524 C CA . LEU A 1 71 ? -1.459 -4.041 -5.113 1.00 98.50 71 LEU A CA 1
ATOM 525 C C . LEU A 1 71 ? -1.165 -2.929 -4.101 1.00 98.50 71 LEU A C 1
ATOM 527 O O . LEU A 1 71 ? -1.055 -1.758 -4.464 1.00 98.50 71 LEU A O 1
ATOM 531 N N . LYS A 1 72 ? -0.902 -3.285 -2.835 1.00 98.25 72 LYS A N 1
ATOM 532 C CA . LYS A 1 72 ? -0.398 -2.361 -1.796 1.00 98.25 72 LYS A CA 1
ATOM 533 C C . LYS A 1 72 ? 1.126 -2.145 -1.910 1.00 98.25 72 LYS A C 1
ATOM 535 O O . LYS A 1 72 ? 1.864 -2.333 -0.949 1.00 98.25 72 LYS A O 1
ATOM 540 N N . HIS A 1 73 ? 1.612 -1.764 -3.094 1.00 98.62 73 HIS A N 1
ATOM 541 C CA . HIS A 1 73 ? 3.033 -1.462 -3.337 1.00 98.62 73 HIS A CA 1
ATOM 542 C C . HIS A 1 73 ? 3.516 -0.175 -2.641 1.00 98.62 73 HIS A C 1
ATOM 544 O O . HIS A 1 73 ? 2.704 0.622 -2.168 1.00 98.62 73 HIS A O 1
ATOM 550 N N . LEU A 1 74 ? 4.835 0.060 -2.636 1.00 98.69 74 LEU A N 1
ATOM 551 C CA . LEU A 1 74 ? 5.478 1.193 -1.950 1.00 98.69 74 LEU A CA 1
ATOM 552 C C . LEU A 1 74 ? 5.420 2.532 -2.701 1.00 98.69 74 LEU A C 1
ATOM 554 O O . LEU A 1 74 ? 5.610 3.570 -2.075 1.00 98.69 74 LEU A O 1
ATOM 558 N N . ASN A 1 75 ? 5.102 2.540 -3.999 1.00 98.56 75 ASN A N 1
ATOM 559 C CA . ASN A 1 75 ? 4.915 3.784 -4.759 1.00 98.56 75 ASN A CA 1
ATOM 560 C C . ASN A 1 75 ? 3.615 4.477 -4.318 1.00 98.56 75 ASN A C 1
ATOM 562 O O . ASN A 1 75 ? 2.563 4.248 -4.904 1.00 98.56 75 ASN A O 1
ATOM 566 N N . ARG A 1 76 ? 3.666 5.253 -3.229 1.00 98.38 76 ARG A N 1
ATOM 567 C CA . ARG A 1 76 ? 2.488 5.861 -2.581 1.00 98.38 76 ARG A CA 1
ATOM 568 C C . ARG A 1 76 ? 2.435 7.380 -2.664 1.00 98.38 76 ARG A C 1
ATOM 570 O O . ARG A 1 76 ? 1.745 8.018 -1.873 1.00 98.38 76 ARG A O 1
ATOM 577 N N . LEU A 1 77 ? 3.154 7.958 -3.623 1.00 98.62 77 LEU A N 1
ATOM 578 C CA . LEU A 1 77 ? 3.233 9.408 -3.765 1.00 98.62 77 LEU A CA 1
ATOM 579 C C . LEU A 1 77 ? 1.858 10.029 -4.058 1.00 98.62 77 LEU A C 1
ATOM 581 O O . LEU A 1 77 ? 1.519 11.037 -3.452 1.00 98.62 77 LEU A O 1
ATOM 585 N N . GLU A 1 78 ? 1.019 9.382 -4.875 1.00 98.50 78 GLU A N 1
ATOM 586 C CA . GLU A 1 78 ? -0.357 9.841 -5.127 1.00 98.50 78 GLU A CA 1
ATOM 587 C C . GLU A 1 78 ? -1.172 9.953 -3.830 1.00 98.50 78 GLU A C 1
ATOM 589 O O . GLU A 1 78 ? -1.862 10.942 -3.623 1.00 98.50 78 GLU A O 1
ATOM 594 N N . GLN A 1 79 ? -1.052 8.992 -2.905 1.00 98.50 79 GLN A N 1
ATOM 595 C CA . GLN A 1 79 ? -1.771 9.041 -1.625 1.00 98.50 79 GLN A CA 1
ATOM 596 C C . GLN A 1 79 ? -1.227 10.127 -0.689 1.00 98.50 79 GLN A C 1
ATOM 598 O O . GLN A 1 79 ? -2.005 10.711 0.064 1.00 98.50 79 GLN A O 1
ATOM 603 N N . VAL A 1 80 ? 0.080 10.414 -0.740 1.00 98.38 80 VAL A N 1
ATOM 604 C CA . VAL A 1 80 ? 0.676 11.549 -0.013 1.00 98.38 80 VAL A CA 1
ATOM 605 C C . VAL A 1 80 ? 0.084 12.864 -0.521 1.00 98.38 80 VAL A C 1
ATOM 607 O O . VAL A 1 80 ? -0.349 13.685 0.284 1.00 98.38 80 VAL A O 1
ATOM 610 N N . LEU A 1 81 ? -0.010 13.034 -1.843 1.00 98.38 81 LEU A N 1
ATOM 611 C CA . LEU A 1 81 ? -0.596 14.226 -2.459 1.00 98.38 81 LEU A CA 1
ATOM 612 C C . LEU A 1 81 ? -2.094 14.350 -2.150 1.00 98.38 81 LEU A C 1
ATOM 614 O O . LEU A 1 81 ? -2.523 15.411 -1.708 1.00 98.38 81 LEU A O 1
ATOM 618 N N . ILE A 1 82 ? -2.864 13.260 -2.274 1.00 98.31 82 ILE A N 1
ATOM 619 C CA . ILE A 1 82 ? -4.292 13.228 -1.913 1.00 98.31 82 ILE A CA 1
ATOM 620 C C . ILE A 1 82 ? -4.489 13.714 -0.473 1.00 98.31 82 ILE A C 1
ATOM 622 O O . ILE A 1 82 ? -5.332 14.575 -0.238 1.00 98.31 82 ILE A O 1
ATOM 626 N N . ARG A 1 83 ? -3.680 13.222 0.478 1.00 97.25 83 ARG A N 1
ATOM 627 C CA . ARG A 1 83 ? -3.782 13.588 1.900 1.00 97.25 83 ARG A CA 1
ATOM 628 C C . ARG A 1 83 ? -3.308 15.009 2.214 1.00 97.25 83 ARG A C 1
ATOM 630 O O . ARG A 1 83 ? -3.752 15.568 3.207 1.00 97.25 83 ARG A O 1
ATOM 637 N N . SER A 1 84 ? -2.394 15.567 1.422 1.00 95.88 84 SER A N 1
ATOM 638 C CA . SER A 1 84 ? -1.918 16.945 1.601 1.00 95.88 84 SER A CA 1
ATOM 639 C C . SER A 1 84 ? -2.832 17.983 0.946 1.00 95.88 84 SER A C 1
ATOM 641 O O . SER A 1 84 ? -2.751 19.156 1.290 1.00 95.88 84 SER A O 1
ATOM 643 N N . SER A 1 85 ? -3.642 17.563 -0.029 1.00 80.12 85 SER A N 1
ATOM 644 C CA . SER A 1 85 ? -4.576 18.417 -0.777 1.00 80.12 85 SER A 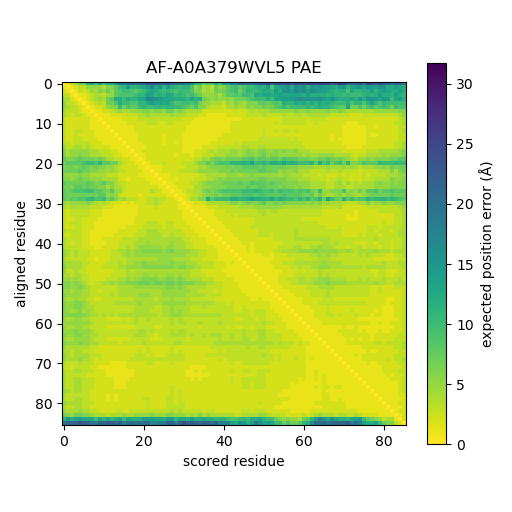CA 1
ATOM 645 C C . SER A 1 85 ? -5.966 18.529 -0.140 1.00 80.12 85 SER A C 1
ATOM 647 O O . SER A 1 85 ? -6.837 19.195 -0.695 1.00 80.12 85 SER A O 1
ATOM 649 N N . SER A 1 86 ? -6.175 17.827 0.978 1.00 64.56 86 SER A N 1
ATOM 650 C CA . SER A 1 86 ? -7.434 17.719 1.723 1.00 64.56 86 SER A CA 1
ATOM 651 C C . SER A 1 86 ? -7.389 18.473 3.038 1.00 64.56 86 SER A C 1
ATOM 653 O O . SER A 1 86 ? -6.348 18.320 3.717 1.00 64.56 86 SER A O 1
#

Foldseek 3Di:
DQCPPPPAWDKDKDKAQADDDDDPDSPGHDHIDIDIHIGGDDPCVVVCVVPPDDDDDFPQDDDDDPVCPPPPDPPCVSVVNSVVRD

Sequence (86 aa):
MLATGHDSGVLKVIISRGSGGRGYSAMNCQAATRILSVSAYPAYYSQWRKQGITLTLSPIPLGRNPYLAGLKHLNRLEQVLIRSSS

pLDDT: mean 95.56, std 5.62, range [64.56, 98.69]

=== Feature glossary ===
Feature key, reading from the visual/contextual features back to the raw sequence:

Rendered structure images. Six rendered views show the 3D structure from the faces of a cube — i.e. along ±x, ±y, ±z. Rendering representation is drawn randomly per protein from cartoon (secondary-structure ribbons), sticks (backbone bonds), or molecular surface; coloring is either N→C rainbow (blue at the N-terminus through red at the C-terminus) or one color per chain.

Contact-map, Ramachandran, and PAE plots. The contact map is a binary N×N matrix image: pixel (i, j) is dark where Cα_i and Cα_j are within 8 Å and |i−j|>4. Because the |i−j|>4 filter removes local helical contacts, off-diagonal stripes parallel to the main diagonal indicate parallel β-sheets; stripes perpendicular to it indicate antiparallel β-sheets. The Ramachandran plot scatters every residue's (φ, ψ) pair against the sterically allowed regions. The PAE heatmap renders the predicted-aligned-error matrix.

InterPro / GO / CATH / organism. Database cross-references. InterPro integrates a dozen domain/family signature databases into unified entries with residue-range hits. GO terms attach function/process/location labels with evidence codes. CATH codes position the fold in a four-level structural taxonomy. Organism is the NCBI-taxonomy species name.

Nearest PDB structures. The Foldseek neighbor list gives the closest experimentally determined structures in the PDB, ranked by structural alignment. TM-score near 1 means near-identical fold; near 0.3 means only rough topology match. This is how one finds what a novel AlphaFold prediction most resembles in the solved-structure universe.

Predicted aligned error. PAE(i, j) answers: if I align the predicted and true structures on residue i, how far off (in Å) do I expect residue j to be? A block-diagonal PAE matrix with low values on the blocks and high values off-diagonal is the signature of a multi-domain protein with confidently predicted domains but uncertain inter-domain orientation.

Solvent-accessible surface area. Accessible surface area quantifies burial. A residue with SASA near zero is packed into the hydrophobic core; one with SASA >100 Å² sits on the surface. Computed here via the Shrake–Rupley numerical algorithm with a 1.4 Å probe.

B-factor. B-factor (Debye–Waller factor) reflects atomic displacement in the crystal lattice. It is an experimental observable (units Å²), not a prediction; low values mean the atom is pinned down, high values mean it moves or is heterogeneous across the crystal.

pLDDT. For AlphaFold models, the B-factor field carries pLDDT — the model's own estimate of local accuracy on a 0–100 scale. Regions with pLDDT<50 should be treated as essentially unmodeled; they often correspond to intrinsically disordered segments.

Backbone torsions (φ/ψ). φ (phi) and ψ (psi) are the two rotatable backbone dihedrals per residue: φ is the C(i-1)–N–Cα–C torsion, ψ is the N–Cα–C–N(i+1) torsion, both in degrees on (−180°, 180°]. α-helical residues cluster near (−60°, −45°); β-strand residues near (−120°, +130°). A Ramachandran plot is simply a scatter of (φ, ψ) for every residue.

Radius of gyration, Cα contacts, bounding box. Radius of gyration (Rg) is the root-mean-square distance of Cα atoms from their centroid — a single number for overall size and compactness. A globular domain of N residues has Rg ≈ 2.2·N^0.38 Å; an extended or disordered chain has a much larger Rg. The Cα contact count is the number of residue pairs whose Cα atoms are within 8 Å and are more than four positions apart in sequence — a s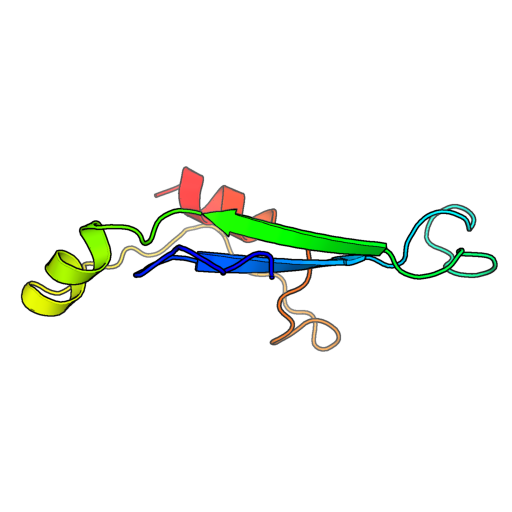tandard proxy for tertiary packing density. The bounding box is the smallest axis-aligned box enclosing all Cα atoms.

Secondary structure (3-state, P-SEA). Three-state secondary structure (P-SEA) collapses the eight DSSP classes i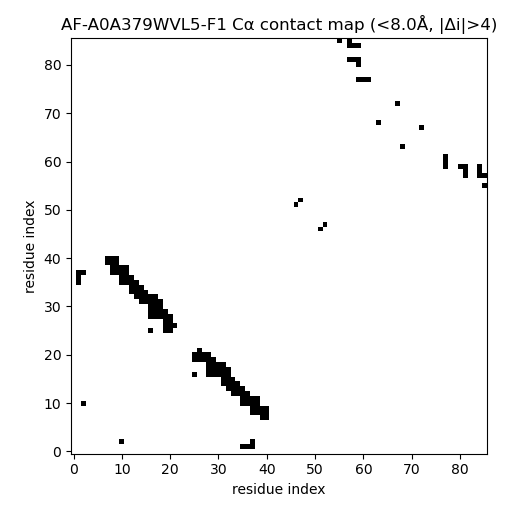nto helix (a), strand (b), and coil (c). P-SEA assigns these from Cα geometry alone — distances and angles — without requiring backbone oxygens, so it works on any Cα trace.

Secondary structure (8-state, DSSP). DSSP 8-state secondary structure assigns each residue one of H (α-helix), G (3₁₀-helix), I (π-helix), E (extended β-strand), B (isolated β-bridge), T (hydrogen-bonded turn), S (bend), or '-' (coil). The assignment is computed from backbone hydrogen-bond geometry via the Kabsch–Sander algorithm.

Foldseek 3Di. A 3Di character summarizes, for each residue, the relative orientation of the Cα frame of its nearest spatial neighbor. Because it encodes fold topology rather than chemistry, 3Di alignments detect remote structural similarity that sequence alignment misses.

mmCIF coordinates. The mmCIF block holds the 3D Cartesian coordinates of each backbone atom (N, Cα, C, O) in ångströms. mmCIF is the PDB's canonical archive format — a tagged-loop text representation of the atomic model.

Sequence. Sequence gives the chain of amino acids in standard one-letter code (A=alanine, C=cysteine, …, Y=tyrosine), read N→C. It is the only feature that is directly encoded by the gene; all structural features are derived from the folded form of this sequence.